Protein AF-A0A4R2SYY6-F1 (afdb_monomer)

Sequence (79 aa):
MRASVEVADIFRTAVMGGHVEACTDCGHWRVAYNSCRNRHCPRCQGAAARTWLAEREADLLPVGYFHVVFTLPAEVADV

pLDDT: mean 85.53, std 15.14, range [33.84, 97.12]

Solvent-accessible surface area (backbone atoms only — not comparable to full-atom values): 5426 Å² total; per-residue (Å²): 136,82,80,77,75,85,67,76,82,70,60,57,30,78,90,56,36,66,49,78,50,68,43,89,87,78,71,50,68,48,83,43,46,32,70,77,84,49,83,82,35,64,85,73,34,33,66,62,51,50,55,54,49,54,58,54,56,72,70,56,68,103,58,97,81,81,92,82,86,77,83,80,56,76,94,74,66,84,125

Mean predicted aligned error: 9.31 Å

Radius of gyration: 20.37 Å; Cα contacts (8 Å, |Δi|>4): 60; chains: 1; bounding box: 48×30×48 Å

Secondary structure (DSSP, 8-state):
--------S-TTSGGG-EEEEE-TTT--EEEEEPP---TT-TTTTHHHHHHHHHHHHHT--SS-------PPPGGGS--

Structure (mmCIF, N/CA/C/O backbone):
data_AF-A0A4R2SYY6-F1
#
_entry.id   AF-A0A4R2SYY6-F1
#
loop_
_atom_site.group_PDB
_atom_site.id
_atom_site.type_symbol
_atom_site.label_atom_id
_atom_site.label_alt_id
_atom_site.label_comp_id
_atom_site.label_asym_id
_atom_site.label_entity_id
_atom_site.label_seq_id
_atom_site.pdbx_PDB_ins_code
_atom_site.Cartn_x
_atom_site.Cartn_y
_atom_site.Cartn_z
_atom_site.occupancy
_atom_site.B_iso_or_equiv
_atom_site.auth_seq_id
_atom_site.auth_comp_id
_atom_site.auth_asym_id
_atom_site.auth_atom_id
_atom_site.pdbx_PDB_model_num
ATOM 1 N N . MET A 1 1 ? 10.615 -3.492 22.887 1.00 33.84 1 MET A N 1
ATOM 2 C CA . MET A 1 1 ? 10.888 -4.752 22.167 1.00 33.84 1 MET A CA 1
ATOM 3 C C . MET A 1 1 ? 10.282 -4.639 20.771 1.00 33.84 1 MET A C 1
ATOM 5 O O . MET A 1 1 ? 9.118 -4.955 20.581 1.00 33.84 1 MET A O 1
ATOM 9 N N . ARG A 1 2 ? 11.015 -4.034 19.824 1.00 35.81 2 ARG A N 1
ATOM 10 C CA . ARG A 1 2 ? 10.582 -3.923 18.423 1.00 35.81 2 ARG A CA 1
ATOM 11 C C . ARG A 1 2 ? 10.884 -5.265 17.765 1.00 35.81 2 ARG A C 1
ATOM 13 O O . ARG A 1 2 ? 12.051 -5.628 17.680 1.00 35.81 2 ARG A O 1
ATOM 20 N N . ALA A 1 3 ? 9.858 -6.008 17.369 1.00 34.28 3 ALA A N 1
ATOM 21 C CA . ALA A 1 3 ? 10.053 -7.174 16.523 1.00 34.28 3 ALA A CA 1
ATOM 22 C C . ALA A 1 3 ? 10.523 -6.671 15.152 1.00 34.28 3 ALA A C 1
ATOM 24 O O . ALA A 1 3 ? 9.742 -6.094 14.394 1.00 34.28 3 ALA A O 1
ATOM 25 N N . SER A 1 4 ? 11.814 -6.823 14.868 1.00 41.78 4 SER A N 1
ATOM 26 C CA . SER A 1 4 ? 12.334 -6.768 13.508 1.00 41.78 4 SER A CA 1
ATOM 27 C C . SER A 1 4 ? 11.633 -7.884 12.744 1.00 41.78 4 SER A C 1
ATOM 29 O O . SER A 1 4 ? 11.851 -9.061 13.026 1.00 41.78 4 SER A O 1
ATOM 31 N N . VAL A 1 5 ? 10.710 -7.534 11.849 1.00 52.66 5 VAL A N 1
ATOM 32 C CA . VAL A 1 5 ? 10.174 -8.520 10.914 1.00 52.66 5 VAL A CA 1
ATOM 33 C C . VAL A 1 5 ? 11.346 -8.880 10.005 1.00 52.66 5 VAL A C 1
ATOM 35 O O . VAL A 1 5 ? 11.736 -8.080 9.159 1.00 52.66 5 VAL A O 1
ATOM 38 N N . GLU A 1 6 ? 11.941 -10.050 10.226 1.00 47.59 6 GLU A N 1
ATOM 39 C CA . GLU A 1 6 ? 12.895 -10.698 9.320 1.00 47.59 6 GLU A CA 1
ATOM 40 C C . GLU A 1 6 ? 12.124 -11.084 8.045 1.00 47.59 6 GLU A C 1
ATOM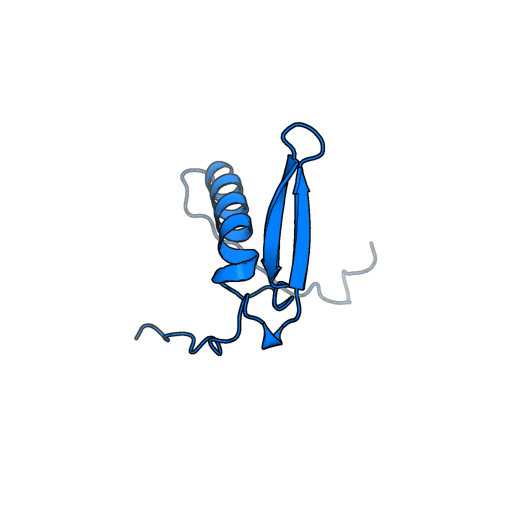 42 O O . GLU A 1 6 ? 11.617 -12.192 7.866 1.00 47.59 6 GLU A O 1
ATOM 47 N N . VAL A 1 7 ? 11.902 -10.082 7.200 1.00 53.97 7 VAL A N 1
ATOM 48 C CA . VAL A 1 7 ? 11.200 -10.168 5.924 1.00 53.97 7 VAL A CA 1
ATOM 49 C C . VAL A 1 7 ? 12.194 -10.759 4.927 1.00 53.97 7 VAL A C 1
ATOM 51 O O . VAL A 1 7 ? 13.013 -10.025 4.401 1.00 53.97 7 VAL A O 1
ATOM 54 N N . ALA A 1 8 ? 12.123 -12.070 4.675 1.00 58.69 8 ALA A N 1
ATOM 55 C CA . ALA A 1 8 ? 12.983 -12.810 3.736 1.00 58.69 8 ALA A CA 1
ATOM 56 C C . ALA A 1 8 ? 13.420 -11.989 2.498 1.00 58.69 8 ALA A C 1
ATOM 58 O O . ALA A 1 8 ? 12.629 -11.817 1.584 1.00 58.69 8 ALA A O 1
ATOM 59 N N . ASP A 1 9 ? 14.669 -11.519 2.431 1.00 63.75 9 ASP A N 1
ATOM 60 C CA . ASP A 1 9 ? 15.156 -10.427 1.554 1.00 63.75 9 ASP A CA 1
ATOM 61 C C . ASP A 1 9 ? 14.997 -10.578 0.021 1.00 63.75 9 ASP A C 1
ATOM 63 O O . ASP A 1 9 ? 15.386 -9.701 -0.755 1.00 63.75 9 ASP A O 1
ATOM 67 N N . ILE A 1 10 ? 14.380 -11.648 -0.471 1.00 74.62 10 ILE A N 1
ATOM 68 C CA . ILE A 1 10 ? 14.195 -11.954 -1.897 1.00 74.62 10 ILE A CA 1
ATOM 69 C C . ILE A 1 10 ? 13.011 -11.208 -2.544 1.00 74.62 10 ILE A C 1
ATOM 71 O O . ILE A 1 10 ? 12.320 -11.729 -3.413 1.00 74.62 10 ILE A O 1
ATOM 75 N N . PHE A 1 11 ? 12.757 -9.961 -2.151 1.00 84.75 11 PHE A N 1
ATOM 76 C CA . PHE A 1 11 ? 11.711 -9.119 -2.742 1.00 84.75 11 PHE A CA 1
ATOM 77 C C . PHE A 1 11 ? 12.267 -8.285 -3.894 1.00 84.75 11 PHE A C 1
ATOM 79 O O . PHE A 1 11 ? 13.287 -7.628 -3.717 1.00 84.75 11 PHE A O 1
ATOM 86 N N . ARG A 1 12 ? 11.573 -8.224 -5.043 1.00 88.50 12 ARG A N 1
ATOM 87 C CA . ARG A 1 12 ? 12.032 -7.474 -6.234 1.00 88.50 12 ARG A CA 1
ATOM 88 C C . ARG A 1 12 ? 13.442 -7.902 -6.689 1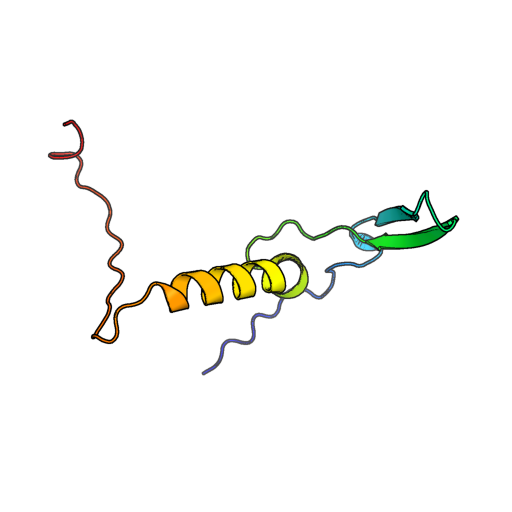.00 88.50 12 ARG A C 1
ATOM 90 O O . ARG A 1 12 ? 14.282 -7.058 -6.989 1.00 88.50 12 ARG A O 1
ATOM 97 N N . THR A 1 13 ? 13.697 -9.208 -6.725 1.00 90.69 13 THR A N 1
ATOM 98 C CA . THR A 1 13 ? 14.943 -9.809 -7.228 1.00 90.69 13 THR A CA 1
ATOM 99 C C . THR A 1 13 ? 14.664 -10.660 -8.466 1.00 90.69 13 THR A C 1
ATOM 101 O O . THR A 1 13 ? 13.512 -10.997 -8.745 1.00 90.69 13 THR A O 1
ATOM 104 N N . ALA A 1 14 ? 15.717 -11.067 -9.179 1.00 90.94 14 ALA A N 1
ATOM 105 C CA . ALA A 1 14 ? 15.596 -11.947 -10.344 1.00 90.94 14 ALA A CA 1
ATOM 106 C C . ALA A 1 14 ? 14.906 -13.288 -10.030 1.00 90.94 14 ALA A C 1
ATOM 108 O O . ALA A 1 14 ? 14.207 -13.828 -10.882 1.00 90.94 14 ALA A O 1
ATOM 109 N N . VAL A 1 15 ? 15.032 -13.786 -8.793 1.00 90.38 15 VAL A N 1
ATOM 110 C CA . VAL A 1 15 ? 14.385 -15.026 -8.322 1.00 90.38 15 VAL A CA 1
ATOM 111 C C . VAL A 1 15 ? 12.857 -14.949 -8.418 1.00 90.38 15 VAL A C 1
ATOM 113 O O . VAL A 1 15 ? 12.200 -15.952 -8.669 1.00 90.38 15 VAL A O 1
ATOM 116 N N . MET A 1 16 ? 12.282 -13.752 -8.280 1.00 89.50 16 MET A N 1
ATOM 117 C CA . MET A 1 16 ? 10.834 -13.521 -8.365 1.00 89.50 16 MET A CA 1
ATOM 118 C C . MET A 1 16 ? 10.327 -13.402 -9.814 1.00 89.50 16 MET A C 1
ATOM 120 O O . MET A 1 16 ? 9.138 -13.159 -10.047 1.00 89.50 16 MET A O 1
ATOM 124 N N . GLY A 1 17 ? 11.223 -13.535 -10.795 1.00 93.50 17 GLY A N 1
ATOM 125 C CA . GLY A 1 17 ? 10.973 -13.181 -12.185 1.00 93.50 17 GLY A CA 1
ATOM 126 C C . GLY A 1 17 ? 10.852 -11.669 -12.390 1.00 93.50 17 GLY A C 1
ATOM 127 O O . GLY A 1 17 ? 10.826 -10.871 -11.446 1.00 93.50 17 GLY A O 1
ATOM 128 N N . GLY A 1 18 ? 10.766 -11.259 -13.650 1.00 94.25 18 GLY A N 1
ATOM 129 C CA . GLY A 1 18 ? 10.634 -9.856 -14.021 1.00 94.25 18 GLY A CA 1
ATOM 130 C C . GLY A 1 18 ? 9.986 -9.670 -15.383 1.00 94.25 18 GLY A C 1
ATOM 131 O O . GLY A 1 18 ? 9.660 -10.634 -16.071 1.00 94.25 18 GLY A O 1
ATOM 132 N N . HIS A 1 19 ? 9.789 -8.413 -15.743 1.00 95.25 19 HIS A N 1
ATOM 133 C CA . HIS A 1 19 ? 9.243 -7.968 -17.014 1.00 95.25 19 HIS A CA 1
ATOM 134 C C . HIS A 1 19 ? 9.996 -6.721 -17.484 1.00 95.25 19 HIS A C 1
ATOM 136 O O . HIS A 1 19 ? 10.674 -6.052 -16.700 1.00 95.25 19 HIS A O 1
ATOM 142 N N . VAL A 1 20 ? 9.905 -6.428 -18.779 1.00 96.31 20 VAL A N 1
ATOM 143 C CA . VAL A 1 20 ? 10.434 -5.184 -19.339 1.00 96.31 20 VAL A CA 1
ATOM 144 C C . VAL A 1 20 ? 9.324 -4.148 -19.310 1.00 96.31 20 VAL A C 1
ATOM 146 O O . VAL A 1 20 ? 8.242 -4.370 -19.848 1.00 96.31 20 VAL A O 1
ATOM 149 N N . GLU A 1 21 ? 9.604 -3.018 -18.678 1.00 96.12 21 GLU A N 1
ATOM 150 C CA . GLU A 1 21 ? 8.787 -1.819 -18.791 1.00 96.12 21 GLU A CA 1
ATOM 151 C C . GLU A 1 21 ? 9.412 -0.947 -19.878 1.00 96.12 21 GLU A C 1
ATOM 153 O O . GLU A 1 21 ? 10.605 -0.646 -19.815 1.00 96.12 21 GLU A O 1
ATOM 158 N N . ALA A 1 22 ? 8.622 -0.555 -20.874 1.00 96.38 22 ALA A N 1
ATOM 159 C CA . ALA A 1 22 ? 9.055 0.320 -21.955 1.00 96.38 22 ALA A CA 1
ATOM 160 C C . ALA A 1 22 ? 8.077 1.489 -22.087 1.00 96.38 22 ALA A C 1
ATOM 162 O O . ALA A 1 22 ? 6.862 1.292 -22.101 1.00 96.38 22 ALA A O 1
ATOM 163 N N . CYS A 1 23 ? 8.609 2.704 -22.176 1.00 95.88 23 CYS A N 1
ATOM 164 C CA . CYS A 1 23 ? 7.829 3.895 -22.469 1.00 95.88 23 CYS A CA 1
ATOM 165 C C . CYS A 1 23 ? 7.682 4.038 -23.984 1.00 95.88 23 CYS A C 1
ATOM 167 O O . CYS A 1 23 ? 8.679 4.135 -24.703 1.00 95.88 23 CYS A O 1
ATOM 169 N N . THR A 1 24 ? 6.441 4.087 -24.461 1.00 94.88 24 THR A N 1
ATOM 170 C CA . THR A 1 24 ? 6.126 4.263 -25.885 1.00 94.88 24 THR A CA 1
ATOM 171 C C . THR A 1 24 ? 6.462 5.658 -26.406 1.00 94.88 24 THR A C 1
ATOM 173 O O . THR A 1 24 ? 6.659 5.814 -27.606 1.00 94.88 24 THR A O 1
ATOM 176 N N . ASP A 1 25 ? 6.579 6.649 -25.520 1.00 96.88 25 ASP A N 1
ATOM 177 C CA . ASP A 1 25 ? 6.702 8.057 -25.910 1.00 96.88 25 ASP A CA 1
ATOM 178 C C . ASP A 1 25 ? 8.164 8.514 -26.018 1.00 96.88 25 ASP A C 1
ATOM 180 O O . ASP A 1 25 ? 8.492 9.355 -26.851 1.00 96.88 25 ASP A O 1
ATOM 184 N N . CYS A 1 26 ? 9.064 7.956 -25.198 1.00 96.00 26 CYS A N 1
ATOM 185 C CA . CYS A 1 26 ? 10.487 8.324 -25.189 1.00 96.00 26 CYS A CA 1
ATOM 186 C C . CYS A 1 26 ? 11.450 7.166 -25.491 1.00 96.00 26 CYS A C 1
ATOM 188 O O . CYS A 1 26 ? 12.663 7.369 -25.514 1.00 96.00 26 CYS A O 1
ATOM 190 N N . GLY A 1 27 ? 10.944 5.945 -25.694 1.00 94.38 27 GLY A N 1
ATOM 191 C CA . GLY A 1 27 ? 11.759 4.765 -26.011 1.00 94.38 27 GLY A CA 1
ATOM 192 C C . GLY A 1 27 ? 12.622 4.244 -24.854 1.00 94.38 27 GLY A C 1
ATOM 193 O O . GLY A 1 27 ? 13.374 3.285 -25.031 1.00 94.38 27 GLY A O 1
ATOM 194 N N . HIS A 1 28 ? 12.528 4.844 -23.663 1.00 97.00 28 HIS A N 1
ATOM 195 C CA . HIS A 1 28 ? 13.219 4.349 -22.478 1.00 97.00 28 HIS A CA 1
ATOM 196 C C . HIS A 1 28 ? 12.651 2.993 -22.049 1.00 97.00 28 HIS A C 1
ATOM 198 O O . HIS A 1 28 ? 11.433 2.814 -21.999 1.00 97.00 28 HIS A O 1
ATOM 204 N N . TRP A 1 29 ? 13.528 2.061 -21.679 1.00 97.12 29 TRP A N 1
ATOM 205 C CA . TRP A 1 29 ? 13.137 0.759 -21.154 1.00 97.12 29 TRP A CA 1
ATOM 206 C C . TRP A 1 29 ? 13.969 0.376 -19.933 1.00 97.12 29 TRP A C 1
ATOM 208 O O . TRP A 1 29 ? 15.120 0.793 -19.780 1.00 97.12 29 TRP A O 1
ATOM 218 N N . ARG A 1 30 ? 13.380 -0.442 -19.060 1.00 96.25 30 ARG A N 1
ATOM 219 C CA . ARG A 1 30 ? 14.052 -1.017 -17.891 1.00 96.25 30 ARG A CA 1
ATOM 220 C C . ARG A 1 30 ? 13.537 -2.417 -17.582 1.00 96.25 30 ARG A C 1
ATOM 222 O O . ARG A 1 30 ? 12.391 -2.748 -17.876 1.00 96.25 30 ARG A O 1
ATOM 229 N N . VAL A 1 31 ? 14.371 -3.221 -16.928 1.00 95.19 3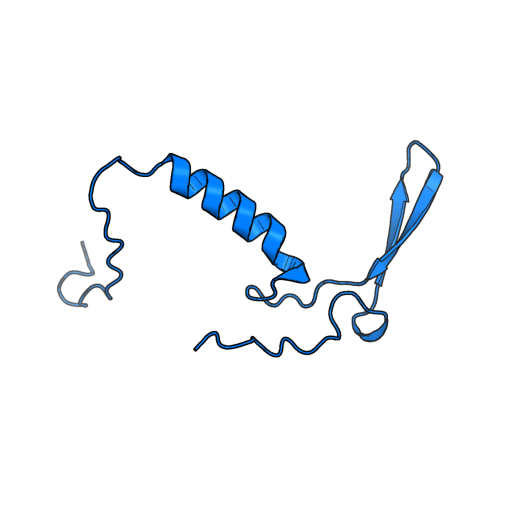1 VAL A N 1
ATOM 230 C CA . VAL A 1 31 ? 13.948 -4.495 -16.331 1.00 95.19 31 VAL A CA 1
ATOM 231 C C . VAL A 1 31 ? 13.378 -4.222 -14.941 1.00 95.19 31 VAL A C 1
ATOM 233 O O . VAL A 1 31 ? 14.057 -3.652 -14.088 1.00 95.19 31 VAL A O 1
ATOM 236 N N . ALA A 1 32 ? 12.142 -4.652 -14.707 1.00 94.12 32 ALA A N 1
ATOM 237 C CA . ALA A 1 32 ? 11.470 -4.579 -13.419 1.00 94.12 32 ALA A CA 1
ATOM 238 C C . ALA A 1 32 ? 11.226 -5.988 -12.867 1.00 94.12 32 ALA A C 1
ATOM 240 O O . ALA A 1 32 ? 10.723 -6.868 -13.560 1.00 94.12 32 ALA A O 1
ATOM 241 N N . TYR A 1 33 ? 11.557 -6.213 -11.595 1.00 94.88 33 TYR A N 1
ATOM 242 C CA . TYR A 1 33 ? 11.295 -7.491 -10.928 1.00 94.88 33 TYR A CA 1
ATOM 243 C C . TYR A 1 33 ? 9.912 -7.518 -10.284 1.00 94.88 33 TYR A C 1
ATOM 245 O O . TYR A 1 33 ? 9.429 -6.501 -9.774 1.00 94.88 33 TYR A O 1
ATOM 253 N N . ASN A 1 34 ? 9.281 -8.689 -10.269 1.00 92.88 34 ASN A N 1
ATOM 254 C CA . ASN A 1 34 ? 7.922 -8.852 -9.764 1.00 92.88 34 ASN A CA 1
ATOM 255 C C . ASN A 1 34 ? 7.835 -8.620 -8.246 1.00 92.88 34 ASN A C 1
ATOM 257 O O . ASN A 1 34 ? 8.794 -8.815 -7.490 1.00 92.88 34 ASN A O 1
ATOM 261 N N . SER A 1 35 ? 6.657 -8.195 -7.784 1.00 89.81 35 SER A N 1
ATOM 262 C CA . SER A 1 35 ? 6.352 -8.129 -6.354 1.00 89.81 35 SER A CA 1
ATOM 263 C C . SER A 1 35 ? 6.156 -9.535 -5.774 1.00 89.81 35 SER A C 1
ATOM 265 O O . SER A 1 35 ? 5.800 -10.476 -6.481 1.00 89.81 35 SER A O 1
ATOM 267 N N . CYS A 1 36 ? 6.326 -9.686 -4.461 1.00 89.88 36 CYS A N 1
ATOM 268 C CA . CYS A 1 36 ? 6.069 -10.960 -3.777 1.00 89.88 36 CYS A CA 1
ATOM 269 C C . CYS A 1 36 ? 4.611 -11.277 -3.500 1.00 89.88 36 CYS A C 1
ATOM 271 O O . CYS A 1 36 ? 4.332 -12.312 -2.904 1.00 89.88 36 CYS A O 1
ATOM 273 N N . ARG A 1 37 ? 3.692 -10.373 -3.855 1.00 85.12 37 ARG A N 1
ATOM 274 C CA . ARG A 1 37 ? 2.250 -10.514 -3.603 1.00 85.12 37 ARG A CA 1
ATOM 275 C C . ARG A 1 37 ? 1.863 -10.680 -2.121 1.00 85.12 37 ARG A C 1
ATOM 277 O O . ARG A 1 37 ? 0.689 -10.859 -1.819 1.00 85.12 37 ARG A O 1
ATOM 284 N N . ASN A 1 38 ? 2.805 -10.549 -1.185 1.00 85.75 38 ASN A N 1
ATOM 285 C C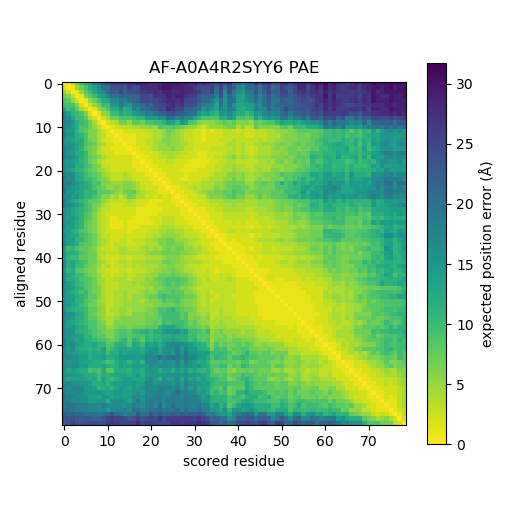A . ASN A 1 38 ? 2.516 -10.507 0.244 1.00 85.75 38 ASN A CA 1
ATOM 286 C C . ASN A 1 38 ? 1.999 -9.110 0.622 1.00 85.75 38 ASN A C 1
ATOM 288 O O . ASN A 1 38 ? 2.728 -8.121 0.506 1.00 85.75 38 ASN A O 1
ATOM 292 N N . ARG A 1 39 ? 0.752 -9.044 1.108 1.00 84.75 39 ARG A N 1
ATOM 293 C CA . ARG A 1 39 ? 0.095 -7.802 1.553 1.00 84.75 39 ARG A CA 1
ATOM 294 C C . ARG A 1 39 ? 0.829 -7.090 2.692 1.00 84.75 39 ARG A C 1
ATOM 296 O O . ARG A 1 39 ? 0.737 -5.877 2.807 1.00 84.75 39 ARG A O 1
ATOM 303 N N . HIS A 1 40 ? 1.591 -7.840 3.484 1.00 83.44 40 HIS A N 1
ATOM 304 C CA . HIS A 1 40 ? 2.360 -7.328 4.617 1.00 83.44 40 HIS A CA 1
ATOM 305 C C . HIS A 1 40 ? 3.791 -6.935 4.244 1.00 83.44 40 HIS A C 1
ATOM 307 O O . HIS A 1 40 ? 4.551 -6.512 5.107 1.00 83.44 40 HIS A O 1
ATOM 313 N N . CYS A 1 41 ? 4.201 -7.086 2.979 1.00 86.56 41 CYS A N 1
ATOM 314 C CA . CYS A 1 41 ? 5.559 -6.749 2.567 1.00 86.56 41 CYS A CA 1
ATOM 315 C C . CYS A 1 41 ? 5.756 -5.220 2.558 1.00 86.56 41 CYS A C 1
ATOM 317 O O . CYS A 1 41 ? 5.196 -4.543 1.685 1.00 86.56 41 CYS A O 1
ATOM 319 N N . PRO A 1 42 ? 6.616 -4.661 3.432 1.00 84.00 42 PRO A N 1
ATOM 320 C CA . PRO A 1 42 ? 6.828 -3.216 3.514 1.00 84.00 42 PRO A CA 1
ATOM 321 C C . PRO A 1 42 ? 7.512 -2.651 2.261 1.00 84.00 42 PRO A C 1
ATOM 323 O O . PRO A 1 42 ? 7.367 -1.470 1.955 1.00 84.00 42 PRO A O 1
ATOM 326 N N . ARG A 1 43 ? 8.220 -3.489 1.491 1.00 84.75 43 ARG A N 1
ATOM 327 C CA . ARG A 1 43 ? 8.861 -3.087 0.232 1.00 84.75 43 ARG A CA 1
ATOM 328 C C . ARG A 1 43 ? 7.886 -3.046 -0.944 1.00 84.75 43 ARG A C 1
ATOM 330 O O . ARG A 1 43 ? 7.952 -2.126 -1.750 1.00 84.75 43 ARG A O 1
ATOM 337 N N . CYS A 1 44 ? 7.004 -4.041 -1.068 1.00 89.12 44 CYS A N 1
ATOM 338 C CA . CYS A 1 44 ? 6.083 -4.128 -2.205 1.00 89.12 44 CYS A CA 1
ATOM 339 C C . CYS A 1 44 ? 4.803 -3.313 -2.001 1.00 89.12 44 CYS A C 1
ATOM 341 O O . CYS A 1 44 ? 4.338 -2.716 -2.963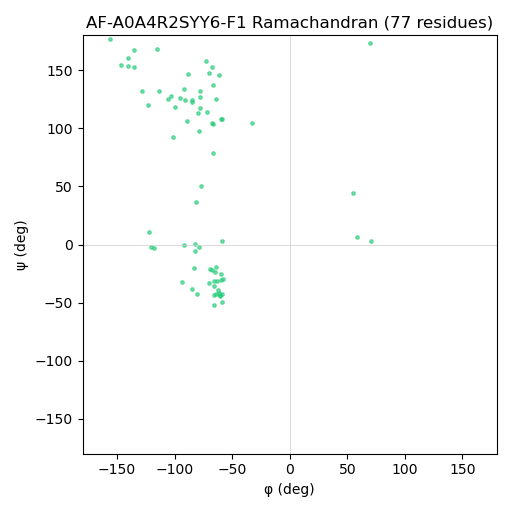 1.00 89.12 44 CYS A O 1
ATOM 343 N N . GLN A 1 45 ? 4.253 -3.285 -0.783 1.00 88.25 45 GLN A N 1
ATOM 344 C CA . GLN A 1 45 ? 2.973 -2.631 -0.481 1.00 88.25 45 GLN A CA 1
ATOM 345 C C . GLN A 1 45 ? 3.094 -1.474 0.515 1.00 88.25 45 GLN A C 1
ATOM 347 O O . GLN A 1 45 ? 2.114 -0.786 0.777 1.00 88.25 45 GLN A O 1
ATOM 352 N N . GLY A 1 46 ? 4.287 -1.203 1.056 1.00 88.50 46 GLY A N 1
ATOM 353 C CA . GLY A 1 46 ? 4.443 -0.185 2.096 1.00 88.50 46 GLY A CA 1
ATOM 354 C C . GLY A 1 46 ? 4.150 1.240 1.631 1.00 88.50 46 GLY A C 1
ATOM 355 O O . GLY A 1 46 ? 3.665 2.032 2.427 1.00 88.50 46 GLY A O 1
ATOM 356 N N . ALA A 1 47 ? 4.413 1.582 0.364 1.00 90.19 47 ALA A N 1
ATOM 357 C CA . ALA A 1 47 ? 4.065 2.906 -0.159 1.00 90.19 47 ALA A CA 1
ATOM 358 C C . ALA A 1 47 ? 2.543 3.103 -0.206 1.00 90.19 47 ALA A C 1
ATOM 360 O O . ALA A 1 47 ? 2.044 4.045 0.397 1.00 90.19 47 ALA A O 1
ATOM 361 N N . ALA A 1 48 ? 1.818 2.165 -0.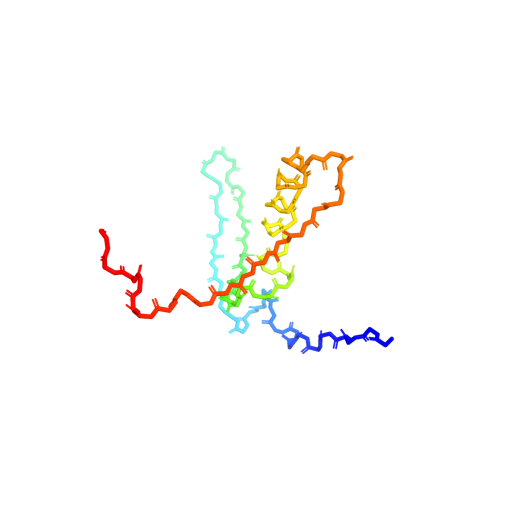823 1.00 90.69 48 ALA A N 1
ATOM 362 C CA . ALA A 1 48 ? 0.357 2.184 -0.865 1.00 90.69 48 ALA A CA 1
ATOM 363 C C . ALA A 1 48 ? -0.262 2.165 0.543 1.00 90.69 48 ALA A C 1
ATOM 365 O O . ALA A 1 48 ? -1.173 2.939 0.819 1.00 90.69 48 ALA A O 1
ATOM 366 N N . ALA A 1 49 ? 0.275 1.348 1.456 1.00 90.88 49 ALA A N 1
ATOM 367 C CA . ALA A 1 49 ? -0.178 1.310 2.844 1.00 90.88 49 ALA A CA 1
ATOM 368 C C . ALA A 1 49 ? 0.015 2.657 3.559 1.00 90.88 49 ALA A C 1
ATOM 370 O O . ALA A 1 49 ? -0.881 3.094 4.271 1.00 90.88 49 ALA A O 1
ATOM 371 N N . ARG A 1 50 ? 1.151 3.341 3.354 1.00 92.31 50 ARG A N 1
ATOM 372 C CA . ARG A 1 50 ? 1.391 4.677 3.927 1.00 92.31 50 ARG A CA 1
ATOM 373 C C . ARG A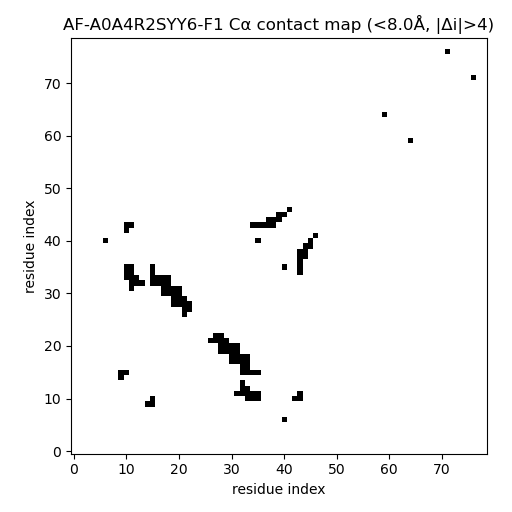 1 50 ? 0.451 5.731 3.354 1.00 92.31 50 ARG A C 1
ATOM 375 O O . ARG A 1 50 ? -0.072 6.523 4.125 1.00 92.31 50 ARG A O 1
ATOM 382 N N . THR A 1 51 ? 0.229 5.731 2.039 1.00 94.62 51 THR A N 1
ATOM 383 C CA . THR A 1 51 ? -0.736 6.640 1.404 1.00 94.62 51 THR A CA 1
ATOM 384 C C . THR A 1 51 ? -2.130 6.429 1.986 1.00 94.62 51 THR A C 1
ATOM 386 O O . THR A 1 51 ? -2.747 7.382 2.447 1.00 94.62 51 THR A O 1
ATOM 389 N N . TRP A 1 52 ? -2.581 5.175 2.062 1.00 92.50 52 TRP A N 1
ATOM 390 C CA . TRP A 1 52 ? -3.882 4.844 2.636 1.00 92.50 52 TRP A CA 1
ATOM 391 C C . TRP A 1 52 ? -3.999 5.261 4.107 1.00 92.50 52 TRP A C 1
ATOM 393 O O . TRP A 1 52 ? -5.011 5.837 4.496 1.00 92.50 52 TRP A O 1
ATOM 403 N N . LEU A 1 53 ? -2.968 5.010 4.923 1.00 91.62 53 LEU A N 1
ATOM 404 C CA . LEU A 1 53 ? -2.957 5.419 6.330 1.00 91.62 53 LEU A CA 1
ATOM 405 C C . LEU A 1 53 ? -3.068 6.938 6.480 1.00 91.62 53 LEU A C 1
ATOM 407 O O . LEU A 1 53 ? -3.868 7.390 7.289 1.00 91.62 53 LEU A O 1
ATOM 411 N N . ALA A 1 54 ? -2.323 7.709 5.684 1.00 93.88 54 ALA A N 1
ATOM 412 C CA . ALA A 1 54 ? -2.357 9.170 5.743 1.00 93.88 54 ALA A CA 1
ATOM 413 C C . ALA A 1 54 ? -3.745 9.734 5.396 1.00 93.88 54 ALA A C 1
ATOM 415 O O . ALA A 1 54 ? -4.217 10.661 6.047 1.00 93.88 54 ALA A O 1
ATOM 416 N N . GLU A 1 55 ? -4.425 9.149 4.407 1.00 94.31 55 GLU A N 1
ATOM 417 C CA . GLU A 1 55 ? -5.802 9.525 4.077 1.00 94.31 55 GLU A CA 1
ATOM 418 C C . GLU A 1 55 ? -6.773 9.209 5.220 1.00 94.31 55 GLU A C 1
ATOM 420 O O . GLU A 1 55 ? -7.632 10.025 5.529 1.00 94.31 55 GLU A O 1
ATOM 425 N N . ARG A 1 56 ? -6.641 8.042 5.868 1.00 91.75 56 ARG A N 1
ATOM 426 C CA . ARG A 1 56 ? -7.507 7.670 7.000 1.00 91.75 56 ARG A CA 1
ATOM 427 C C . ARG A 1 56 ? -7.230 8.495 8.245 1.00 91.75 56 ARG A C 1
ATOM 429 O O . ARG A 1 56 ? -8.152 8.764 9.002 1.00 91.75 56 ARG A O 1
ATOM 436 N N . GLU A 1 57 ? -5.981 8.889 8.459 1.00 90.19 57 GLU A N 1
ATOM 437 C CA . GLU A 1 57 ? -5.591 9.752 9.571 1.00 90.19 57 GLU A CA 1
ATOM 438 C C . GLU A 1 57 ? -6.202 11.153 9.432 1.00 90.19 57 GLU A C 1
ATOM 440 O O . GLU A 1 57 ? -6.641 11.723 10.426 1.00 90.19 57 GLU A O 1
ATOM 445 N N . ALA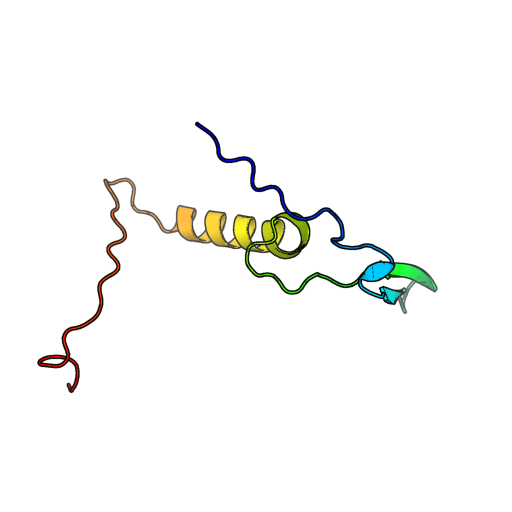 A 1 58 ? -6.323 11.669 8.203 1.00 90.81 58 ALA A N 1
ATOM 446 C CA . ALA A 1 58 ? -6.997 12.941 7.935 1.00 90.81 58 ALA A CA 1
ATOM 447 C C . ALA A 1 58 ? -8.507 12.915 8.248 1.00 90.81 58 ALA A C 1
ATOM 449 O O . ALA A 1 58 ? -9.086 13.963 8.532 1.00 90.81 58 ALA A O 1
ATOM 450 N N . ASP A 1 59 ? -9.129 11.733 8.236 1.00 89.50 59 ASP A N 1
ATOM 451 C CA . ASP A 1 59 ? -10.546 11.543 8.565 1.00 89.50 59 ASP A CA 1
ATOM 452 C C . ASP A 1 59 ? -10.796 11.461 10.092 1.00 89.50 59 ASP A C 1
ATOM 454 O O . ASP A 1 59 ? -11.946 11.389 10.535 1.00 89.50 59 ASP A O 1
ATOM 458 N N . LEU A 1 60 ? -9.744 11.448 10.925 1.00 89.44 60 LEU A N 1
ATOM 459 C CA . LEU A 1 60 ? -9.878 11.301 12.376 1.00 89.44 60 LEU A CA 1
ATOM 460 C C . LEU A 1 60 ? -10.303 12.609 13.052 1.00 89.44 60 LEU A C 1
ATOM 462 O O . LEU A 1 60 ? -9.712 13.673 12.870 1.00 89.44 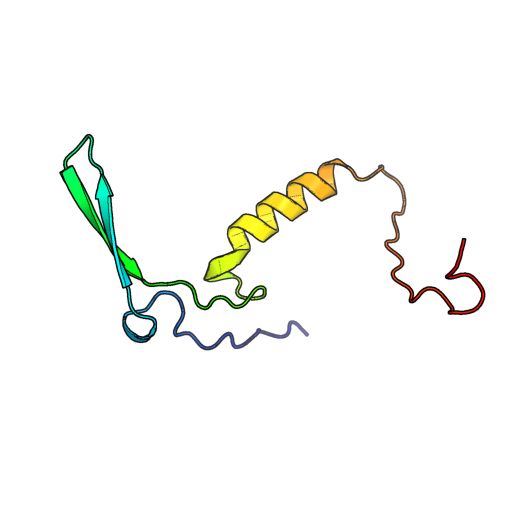60 LEU A O 1
ATOM 466 N N . LEU A 1 61 ? -11.310 12.508 13.920 1.00 89.88 61 LEU A N 1
ATOM 467 C CA . LEU A 1 61 ? -11.712 13.605 14.797 1.00 89.88 61 LEU A CA 1
ATOM 468 C C . LEU A 1 61 ? -10.639 13.853 15.877 1.00 89.88 61 LEU A C 1
ATOM 470 O O . LEU A 1 61 ? -10.034 12.889 16.351 1.00 89.88 61 LEU A O 1
ATOM 474 N N . PRO A 1 62 ? -10.441 15.106 16.340 1.00 89.25 62 PRO A N 1
ATOM 475 C CA . PRO A 1 62 ? -9.452 15.458 17.365 1.00 89.25 62 PRO A CA 1
ATOM 476 C C . PRO A 1 62 ? -9.917 15.068 18.783 1.00 89.25 62 PRO A C 1
ATOM 478 O O . PRO A 1 62 ? -9.927 15.876 19.710 1.00 89.25 62 PRO A O 1
ATOM 481 N N . VAL A 1 63 ? -10.350 13.821 18.949 1.00 92.12 63 VAL A N 1
ATOM 482 C CA . VAL A 1 63 ? -10.828 13.216 20.196 1.00 92.12 63 VAL A CA 1
ATOM 483 C C . VAL A 1 63 ? -10.215 11.823 20.342 1.00 92.12 63 VAL A C 1
ATOM 485 O O . VAL A 1 63 ? -9.656 11.280 19.391 1.00 92.12 63 VAL A O 1
ATOM 488 N N . GLY A 1 64 ? -10.315 11.216 21.528 1.00 89.94 64 GLY A N 1
ATOM 489 C CA . GLY A 1 64 ? -9.906 9.822 21.715 1.00 89.94 64 GLY A CA 1
ATOM 490 C C . GLY A 1 64 ? -10.694 8.896 20.784 1.00 89.94 64 GLY A C 1
ATOM 491 O O . GLY A 1 64 ? -11.887 8.685 20.992 1.00 89.94 64 GLY A O 1
ATOM 492 N N . TYR A 1 65 ? -10.030 8.368 19.757 1.00 85.81 65 TYR A N 1
ATOM 493 C CA . TYR A 1 65 ? -10.623 7.488 18.754 1.00 85.81 65 TYR A CA 1
ATOM 494 C C . TYR A 1 65 ? -10.226 6.032 19.016 1.00 85.81 65 TYR A C 1
ATOM 496 O O . TYR A 1 65 ? -9.042 5.714 19.132 1.00 85.81 65 TYR A O 1
ATOM 504 N N . PHE A 1 66 ? -11.216 5.138 19.077 1.00 87.69 66 PHE A N 1
ATOM 505 C CA . PHE A 1 66 ? -11.015 3.702 19.266 1.00 87.69 66 PHE A CA 1
ATOM 506 C C . PHE A 1 66 ? -11.670 2.933 18.116 1.00 87.69 66 PHE A C 1
ATOM 508 O O . PHE A 1 66 ? -12.883 3.001 17.932 1.00 87.69 66 PHE A O 1
ATOM 515 N N . HIS A 1 67 ? -10.874 2.170 17.363 1.00 84.88 67 HIS A N 1
ATOM 516 C CA . HIS A 1 67 ? -11.388 1.235 16.361 1.00 84.88 67 HIS A CA 1
ATOM 517 C C . HIS A 1 67 ? -11.627 -0.121 17.032 1.00 84.88 67 HIS A C 1
ATOM 519 O O . HIS A 1 67 ? -10.678 -0.843 17.340 1.00 84.88 67 HIS A O 1
ATOM 525 N N . VAL A 1 68 ? -12.893 -0.468 17.263 1.00 91.25 68 VAL A N 1
ATOM 526 C CA . VAL A 1 68 ? -13.283 -1.762 17.836 1.00 91.25 68 VAL A CA 1
ATOM 527 C C . VAL A 1 68 ? -13.731 -2.686 16.712 1.00 91.25 68 VAL A C 1
ATOM 529 O O . VAL A 1 68 ? -14.701 -2.398 16.018 1.00 91.25 68 VAL A O 1
ATOM 532 N N . VAL A 1 69 ? -13.025 -3.801 16.540 1.00 92.62 69 VAL A N 1
ATOM 533 C CA . VAL A 1 69 ? -13.422 -4.880 15.629 1.00 92.62 69 VAL A CA 1
ATOM 534 C C . VAL A 1 69 ? -13.938 -6.031 16.477 1.00 92.62 69 VAL A C 1
ATOM 536 O O . VAL A 1 69 ? -13.237 -6.507 17.368 1.00 92.62 69 VAL A O 1
ATOM 539 N N . PHE A 1 70 ? -15.155 -6.480 16.201 1.00 94.25 70 PHE A N 1
ATOM 540 C CA . PHE A 1 70 ? -15.752 -7.641 16.846 1.00 94.25 70 PHE A CA 1
ATOM 541 C C . PHE A 1 70 ? -16.539 -8.454 15.822 1.00 94.25 70 PHE A C 1
ATOM 543 O O . PHE A 1 70 ? -16.989 -7.933 14.802 1.00 94.25 70 PHE A O 1
ATOM 550 N N . THR A 1 71 ? -16.681 -9.748 16.086 1.00 94.19 71 THR A N 1
ATOM 551 C CA . THR A 1 71 ? -17.510 -10.630 15.266 1.00 94.19 71 THR A CA 1
ATOM 552 C C . THR A 1 71 ? -18.973 -10.400 15.624 1.00 94.19 71 THR A C 1
ATOM 554 O O . THR A 1 71 ? -19.328 -10.475 16.800 1.00 94.19 71 THR A O 1
ATOM 557 N N . LEU A 1 72 ? -19.815 -10.131 14.625 1.00 93.81 72 LEU A N 1
ATOM 558 C CA . LEU A 1 72 ? -21.257 -10.005 14.827 1.00 93.81 72 LEU A CA 1
ATOM 559 C C . LEU A 1 72 ? -21.833 -11.360 15.296 1.00 93.81 72 LEU A C 1
ATOM 561 O O . LEU A 1 72 ? -21.602 -12.362 14.613 1.00 93.81 72 LEU A O 1
ATOM 565 N N . PRO A 1 73 ? -22.544 -11.424 16.438 1.00 93.81 73 PRO A N 1
ATOM 566 C CA . PRO A 1 73 ? -23.198 -12.652 16.885 1.00 93.81 73 PRO A CA 1
ATOM 567 C C . PRO A 1 73 ? -24.249 -13.132 15.880 1.00 93.81 73 PRO A C 1
ATOM 569 O O . PRO A 1 73 ? -24.924 -12.321 15.244 1.00 93.81 73 PRO A O 1
ATOM 572 N N . ALA A 1 74 ? -24.399 -14.451 15.752 1.00 93.38 74 ALA A N 1
ATOM 573 C CA . ALA A 1 74 ? -25.286 -15.053 14.758 1.00 93.38 74 ALA A CA 1
ATOM 574 C C . ALA A 1 74 ? -26.760 -14.686 14.994 1.00 93.38 74 ALA A C 1
ATOM 576 O O . ALA A 1 74 ? -27.522 -14.531 14.047 1.00 93.38 74 ALA A O 1
ATOM 577 N N . GLU A 1 75 ? -27.146 -14.487 16.252 1.00 92.06 75 GLU A N 1
ATOM 578 C CA . GLU A 1 75 ? -28.511 -14.191 16.689 1.00 92.06 75 GLU A CA 1
ATOM 579 C C . GLU A 1 75 ? -29.041 -12.846 16.166 1.00 92.06 75 GLU A C 1
ATOM 581 O O . GLU A 1 75 ? -30.250 -12.630 16.157 1.00 92.06 75 GLU A O 1
ATOM 586 N N . VAL A 1 76 ? -28.150 -11.943 15.743 1.00 90.75 76 VAL A N 1
ATOM 587 C CA . VAL A 1 76 ? -28.481 -10.599 15.235 1.00 90.75 76 VAL A CA 1
ATOM 588 C C . VAL A 1 76 ? -27.969 -10.363 13.809 1.00 90.75 76 VAL A C 1
ATOM 590 O O . VAL A 1 76 ? -27.951 -9.225 13.345 1.00 90.75 76 VAL A O 1
ATOM 593 N N . ALA A 1 77 ? -27.512 -11.416 13.124 1.00 86.81 77 ALA A N 1
ATOM 594 C CA . ALA A 1 77 ? -26.892 -11.308 11.804 1.00 86.81 77 ALA A CA 1
ATOM 595 C C . ALA A 1 77 ? -27.895 -11.258 10.635 1.00 86.81 77 ALA A C 1
ATOM 597 O O . ALA A 1 77 ? -27.530 -10.766 9.570 1.00 86.81 77 ALA A O 1
ATOM 598 N N . ASP A 1 78 ? -29.135 -11.717 10.836 1.00 77.44 78 ASP A N 1
ATOM 599 C CA . ASP A 1 78 ? -30.214 -11.678 9.839 1.00 77.44 78 ASP A CA 1
ATOM 600 C C . ASP A 1 78 ? -31.185 -10.521 10.140 1.00 77.44 78 ASP A C 1
ATOM 602 O O . ASP A 1 78 ? -32.140 -10.679 10.907 1.00 77.44 78 ASP A O 1
ATOM 606 N N . VAL A 1 79 ? -30.938 -9.352 9.538 1.00 65.25 79 VAL A N 1
ATOM 607 C CA . VAL A 1 79 ? -31.869 -8.206 9.484 1.00 65.25 79 VAL A CA 1
ATOM 608 C C . VAL A 1 79 ? -32.071 -7.782 8.038 1.00 65.25 79 VAL A C 1
ATOM 610 O O . VAL A 1 79 ? -31.054 -7.672 7.316 1.00 65.25 79 VAL A O 1
#

Nearest PDB structures (foldseek):
  4v77-assembly1_BX  TM=3.224E-01  e=4.811E+00  Escherichia coli K-12

Foldseek 3Di:
DDPPPPPPPCAFHCVQPWDKDADPPPRDIDTTGDGPPDCPDCVRCVVVVVVVVVVVVVVDDPDDDDDDDDDDDPVPPPD